Protein AF-A0A354Q6N2-F1 (afdb_monomer)

Solvent-accessible surface area (backbone atoms only — not comparable to full-atom values): 6460 Å² total; per-residue (Å²): 108,70,68,56,59,48,58,76,75,43,86,60,70,63,46,80,50,65,58,93,74,77,93,64,81,76,67,48,45,61,52,45,59,67,42,73,83,48,97,62,84,50,46,32,34,34,44,30,31,66,44,51,50,39,55,41,100,80,67,48,49,56,62,88,32,57,30,41,33,39,36,30,33,30,50,47,59,48,68,46,64,95,46,76,49,76,49,69,72,61,55,89,87,43,80,68,30,58,55,51,55,54,46,48,62,68,77,62,112

Secondary structure (DSSP, 8-state):
-HHHHHHHH---SEEEEE-SS-SS---HHHHHHHHTT-SS--EEEEE-TTTGGG-STTS--TTTTT-SEEEEETTSTT--SS-EEEEE---TTSTTHHHHHHHHHHH--

Foldseek 3Di:
DVVLVVVVVDPDQEDEADDPDDPADDQLLVVQVSCVPPPDDHQYEYECAQPVLQEDPRHHPNVVSPHFKYKYACCHNVNDDGDMDIDGDDDPPDPCVVVVVVCCVPVPD

Nearest PDB structures (foldseek):
  6cd0-assembly1_C  TM=8.353E-01  e=5.352E-06  Medicago truncatula
  5x3v-assembly1_B  TM=8.330E-01  e=5.001E-06  Homo sapiens
  3g8m-assembly1_A-2  TM=8.436E-01  e=2.550E-05  Escherichia coli K-12
  5gvk-assembly1_B  TM=8.236E-01  e=3.581E-05  Plasmodium vivax Sal-1
  4o6z-assembly1_B  TM=8.030E-01  e=4.389E-05  Plasmodium falciparum 3D7

Mean predicted aligned error: 3.34 Å

Radius of gyration: 14.58 Å; Cα contacts (8 Å, |Δi|>4): 153; chains: 1; bounding box: 36×32×40 Å

Structure (mmCIF, N/CA/C/O backbone):
data_AF-A0A354Q6N2-F1
#
_entry.id   AF-A0A354Q6N2-F1
#
loop_
_atom_site.group_PDB
_atom_site.id
_atom_site.type_symbol
_atom_site.label_atom_id
_atom_site.label_alt_id
_atom_site.label_comp_id
_atom_site.label_asym_id
_atom_site.label_entity_id
_atom_site.label_seq_id
_atom_site.pdbx_PDB_ins_code
_atom_site.Cartn_x
_atom_site.Cartn_y
_atom_site.Cartn_z
_atom_site.occupancy
_atom_site.B_iso_or_equiv
_atom_site.auth_se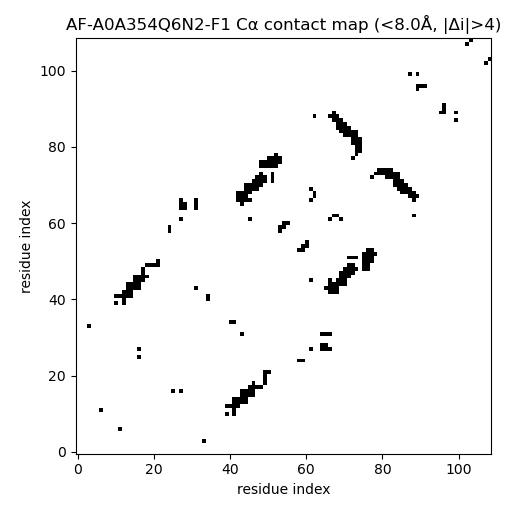q_id
_atom_site.auth_comp_id
_atom_site.auth_asym_id
_atom_site.auth_atom_id
_atom_site.pdbx_PDB_model_num
ATOM 1 N N . GLU A 1 1 ? 5.845 -9.383 17.164 1.00 82.31 1 GLU A N 1
ATOM 2 C CA . GLU A 1 1 ? 5.529 -9.077 18.575 1.00 82.31 1 GLU A CA 1
ATOM 3 C C . GLU A 1 1 ? 5.621 -7.581 18.842 1.00 82.31 1 GLU A C 1
ATOM 5 O O . GLU A 1 1 ? 4.590 -6.988 19.115 1.00 82.31 1 GLU A O 1
ATOM 10 N N . GLU A 1 2 ? 6.767 -6.934 18.606 1.00 94.00 2 GLU A N 1
ATOM 11 C CA . GLU A 1 2 ? 6.908 -5.472 18.785 1.00 94.00 2 GLU A CA 1
ATOM 12 C C . GLU A 1 2 ? 5.862 -4.621 18.044 1.00 94.00 2 GLU A C 1
ATOM 14 O O . GLU A 1 2 ? 5.313 -3.679 18.610 1.00 94.00 2 GLU A O 1
ATOM 19 N N . THR A 1 3 ? 5.513 -4.972 16.802 1.00 93.81 3 THR A N 1
ATOM 20 C CA . THR A 1 3 ? 4.449 -4.275 16.057 1.00 93.81 3 THR A CA 1
ATOM 21 C C . THR A 1 3 ? 3.095 -4.350 16.767 1.00 93.81 3 THR A C 1
ATOM 23 O O . THR A 1 3 ? 2.387 -3.352 16.811 1.00 93.81 3 THR A O 1
ATOM 26 N N . ALA A 1 4 ? 2.747 -5.496 17.360 1.00 92.00 4 ALA A N 1
ATOM 27 C CA . ALA A 1 4 ? 1.496 -5.6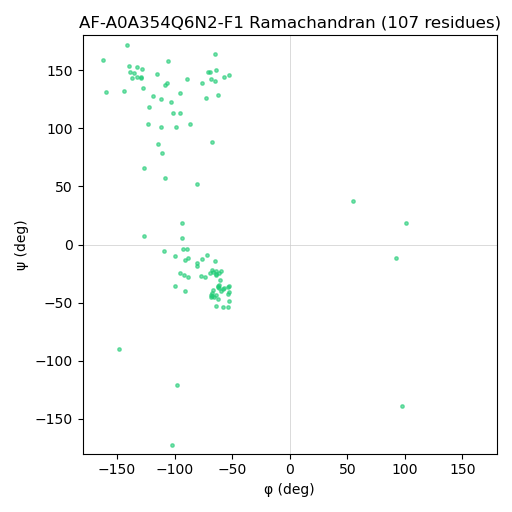43 18.102 1.00 92.00 4 ALA A CA 1
ATOM 28 C C . ALA A 1 4 ? 1.514 -4.779 19.373 1.00 92.00 4 ALA A C 1
ATOM 30 O O . ALA A 1 4 ? 0.580 -4.018 19.603 1.00 92.00 4 ALA A O 1
ATOM 31 N N . ASN A 1 5 ? 2.631 -4.786 20.111 1.00 94.19 5 ASN A N 1
ATOM 32 C CA . ASN A 1 5 ? 2.822 -3.924 21.282 1.00 94.19 5 ASN A CA 1
ATOM 33 C C . ASN A 1 5 ? 2.662 -2.432 20.938 1.00 94.19 5 ASN A C 1
ATOM 35 O O . ASN A 1 5 ? 2.122 -1.661 21.731 1.00 94.19 5 ASN A O 1
ATOM 39 N N . LEU A 1 6 ? 3.130 -2.002 19.760 1.00 94.31 6 LEU A N 1
ATOM 40 C CA . LEU A 1 6 ? 2.934 -0.630 19.286 1.00 94.31 6 LEU A CA 1
ATOM 41 C C . LEU A 1 6 ? 1.466 -0.340 18.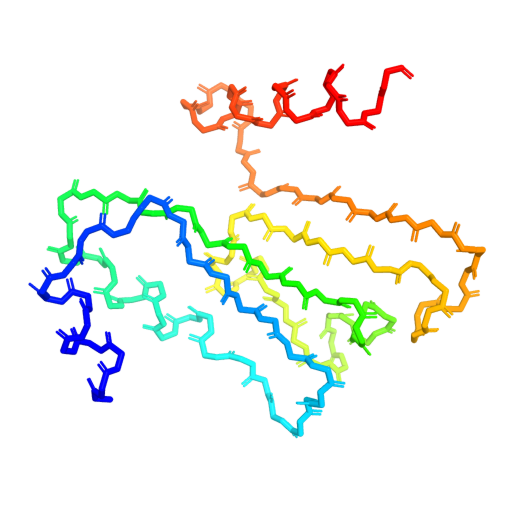968 1.00 94.31 6 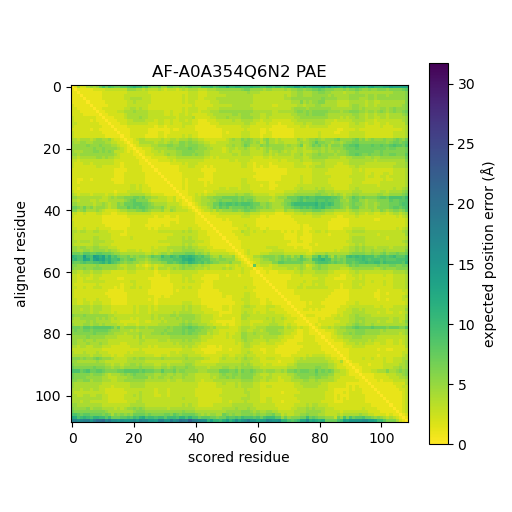LEU A C 1
ATOM 43 O O . LEU A 1 6 ? 0.961 0.694 19.394 1.00 94.31 6 LEU A O 1
ATOM 47 N N . LEU A 1 7 ? 0.778 -1.247 18.273 1.00 93.38 7 LEU A N 1
ATOM 48 C CA . LEU A 1 7 ? -0.641 -1.093 17.940 1.00 93.38 7 LEU A CA 1
ATOM 49 C C . LEU A 1 7 ? -1.550 -1.130 19.179 1.00 93.38 7 LEU A C 1
ATOM 51 O O . LEU A 1 7 ? -2.655 -0.599 19.145 1.00 93.38 7 LEU A O 1
ATOM 55 N N . ASP A 1 8 ? -1.124 -1.740 20.284 1.00 92.06 8 ASP A N 1
ATOM 56 C CA . ASP A 1 8 ? -1.851 -1.701 21.563 1.00 92.06 8 ASP A CA 1
ATOM 57 C C . ASP A 1 8 ? -1.691 -0.379 22.307 1.00 92.06 8 ASP A C 1
ATOM 59 O O . ASP A 1 8 ? -2.579 0.031 23.052 1.00 92.06 8 ASP A O 1
ATOM 63 N N . ARG A 1 9 ? -0.574 0.312 22.085 1.00 94.00 9 ARG A N 1
ATOM 64 C CA . ARG A 1 9 ? -0.272 1.595 22.728 1.00 94.00 9 ARG A CA 1
ATOM 65 C C . ARG A 1 9 ? -0.733 2.792 21.911 1.00 94.00 9 ARG A C 1
ATOM 67 O O . ARG A 1 9 ? -0.945 3.862 22.478 1.00 94.00 9 ARG A O 1
ATOM 74 N N . PHE A 1 10 ? -0.831 2.628 20.599 1.00 93.25 10 PHE A N 1
ATOM 75 C CA . PHE A 1 10 ? -1.118 3.699 19.662 1.00 93.25 10 PHE A CA 1
ATOM 76 C C . PHE A 1 10 ? -2.203 3.283 18.686 1.00 93.25 10 PHE A C 1
ATOM 78 O O . PHE A 1 10 ? -2.236 2.147 18.222 1.00 9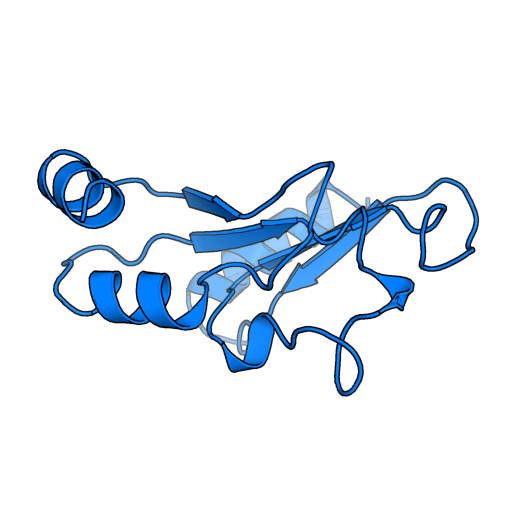3.25 10 PHE A O 1
ATOM 85 N N . ASP A 1 11 ? -3.032 4.254 18.327 1.00 92.19 11 ASP A N 1
ATOM 86 C CA . ASP A 1 11 ? -4.082 4.105 17.334 1.00 92.19 11 ASP A CA 1
ATOM 87 C C . ASP A 1 11 ? -3.726 4.924 16.080 1.00 92.19 11 ASP A C 1
ATOM 89 O O . ASP A 1 11 ? -4.133 6.084 15.948 1.00 92.19 11 ASP A O 1
ATOM 93 N N . PRO A 1 12 ? -2.833 4.412 15.210 1.00 94.81 12 PRO A N 1
ATOM 94 C CA . PRO A 1 12 ? -2.417 5.150 14.029 1.00 94.81 12 PRO A CA 1
ATOM 95 C C . PRO A 1 12 ? -3.582 5.270 13.043 1.00 94.81 12 PRO A C 1
ATOM 97 O O . PRO A 1 12 ? -4.309 4.315 12.823 1.00 94.81 12 PRO A O 1
ATOM 100 N N . GLY A 1 13 ? -3.714 6.411 12.364 1.00 94.75 13 GLY A N 1
ATOM 101 C CA . GLY A 1 13 ? -4.615 6.526 11.205 1.00 94.75 13 GLY A CA 1
ATOM 102 C C . GLY A 1 13 ? -4.017 5.964 9.906 1.00 94.75 13 GLY A C 1
ATOM 103 O O . GLY A 1 13 ? -4.743 5.686 8.955 1.00 94.75 13 GLY A O 1
ATOM 104 N N . LEU A 1 14 ? -2.690 5.801 9.861 1.00 95.75 14 LEU A N 1
ATOM 105 C CA . LEU A 1 14 ? -1.924 5.374 8.691 1.00 95.75 14 LEU A CA 1
ATOM 106 C C . LEU A 1 14 ? -0.756 4.485 9.123 1.00 95.75 14 LEU A C 1
ATOM 108 O O . LEU A 1 14 ? 0.020 4.852 10.005 1.00 95.75 14 LEU A O 1
ATOM 112 N N . ILE A 1 15 ? -0.600 3.349 8.452 1.00 97.44 15 ILE A N 1
ATOM 113 C CA . ILE A 1 15 ? 0.535 2.437 8.591 1.00 97.44 15 ILE A CA 1
ATOM 114 C C . ILE A 1 15 ? 1.224 2.344 7.235 1.00 97.44 15 ILE A C 1
ATOM 116 O O . ILE A 1 15 ? 0.575 2.065 6.230 1.00 97.44 15 ILE A O 1
ATOM 120 N N . ILE A 1 16 ? 2.537 2.571 7.207 1.00 97.44 16 ILE A N 1
ATOM 121 C CA . ILE A 1 16 ? 3.332 2.556 5.976 1.00 97.44 16 ILE A CA 1
ATOM 122 C C . ILE A 1 16 ? 4.276 1.359 5.995 1.00 97.44 16 ILE A C 1
ATOM 124 O O . ILE A 1 16 ? 5.081 1.209 6.913 1.00 97.44 16 ILE A O 1
ATOM 128 N N . LEU A 1 17 ? 4.194 0.534 4.955 1.00 96.88 17 LEU A N 1
ATOM 129 C CA . LEU A 1 17 ? 5.099 -0.580 4.698 1.00 96.88 17 LEU A CA 1
ATOM 130 C C . LEU A 1 17 ? 5.916 -0.256 3.456 1.00 96.88 17 LEU A C 1
ATOM 132 O O . LEU A 1 17 ? 5.428 -0.354 2.336 1.00 96.88 17 LEU A O 1
ATOM 136 N N . GLY A 1 18 ? 7.152 0.181 3.670 1.00 91.12 18 GLY A N 1
ATOM 137 C CA . GLY A 1 18 ? 8.051 0.603 2.607 1.00 91.12 18 GLY A CA 1
ATOM 138 C C . GLY A 1 18 ? 9.495 0.558 3.072 1.00 91.12 18 GLY A C 1
ATOM 139 O O . GLY A 1 18 ? 9.821 1.061 4.148 1.00 91.12 18 GLY A O 1
ATOM 140 N N . LYS A 1 19 ? 10.367 -0.052 2.268 1.00 90.25 19 LYS A N 1
ATOM 141 C CA . LYS A 1 19 ? 11.806 -0.145 2.541 1.00 90.25 19 LYS A CA 1
ATOM 142 C C . LYS A 1 19 ? 12.602 0.083 1.262 1.00 90.25 19 LYS A C 1
ATOM 144 O O . LYS A 1 19 ? 12.189 -0.315 0.176 1.00 90.25 19 LYS A O 1
ATOM 149 N N . SER A 1 20 ? 13.791 0.666 1.402 1.00 86.62 20 SER A N 1
ATOM 150 C CA . SER A 1 20 ? 14.740 0.810 0.286 1.00 86.62 20 SER A CA 1
ATOM 151 C C . SER A 1 20 ? 15.412 -0.516 -0.086 1.00 86.62 20 SER A C 1
ATOM 153 O O . SER A 1 20 ? 15.813 -0.710 -1.230 1.00 86.62 20 SER A O 1
ATOM 155 N N . MET A 1 21 ? 15.542 -1.431 0.880 1.00 90.06 21 MET A N 1
ATOM 156 C CA . MET A 1 21 ? 16.088 -2.774 0.693 1.00 90.06 21 MET A CA 1
ATOM 157 C C . MET A 1 21 ? 15.048 -3.799 1.140 1.00 90.06 21 MET A C 1
ATOM 159 O O . MET A 1 21 ? 14.657 -3.823 2.306 1.00 90.06 21 MET A O 1
ATOM 163 N N . ILE A 1 22 ? 14.611 -4.636 0.201 1.00 89.50 22 ILE A N 1
ATOM 164 C CA . ILE A 1 22 ? 13.560 -5.632 0.404 1.00 89.50 22 ILE A CA 1
ATOM 165 C C . ILE A 1 22 ? 14.149 -6.996 0.042 1.00 89.50 22 ILE A C 1
ATOM 167 O O . ILE A 1 22 ? 14.356 -7.298 -1.129 1.00 89.50 22 ILE A O 1
ATOM 171 N N . LEU A 1 23 ? 14.471 -7.792 1.064 1.00 89.44 23 LEU A N 1
ATOM 172 C CA . LEU A 1 23 ? 14.953 -9.174 0.907 1.00 89.44 23 LEU A CA 1
ATOM 173 C C . LEU A 1 23 ? 13.816 -10.197 1.036 1.00 89.44 23 LEU A C 1
ATOM 175 O O . LEU A 1 23 ? 13.908 -11.303 0.511 1.00 89.44 23 LEU A O 1
ATOM 179 N N . HIS A 1 24 ? 12.744 -9.814 1.731 1.00 90.94 24 HIS A N 1
ATOM 180 C CA . HIS A 1 24 ? 11.569 -10.634 2.003 1.00 90.94 24 HIS A CA 1
ATOM 181 C C . HIS A 1 24 ? 10.301 -9.778 1.866 1.00 90.94 24 HIS A C 1
ATOM 183 O O . HIS A 1 24 ? 10.388 -8.565 2.082 1.00 90.94 24 HIS A O 1
ATOM 189 N N . PRO A 1 25 ? 9.144 -10.381 1.536 1.00 92.56 25 PRO A N 1
ATOM 190 C CA . PRO A 1 25 ? 7.858 -9.686 1.513 1.00 92.56 25 PRO A CA 1
ATOM 191 C C . PRO A 1 25 ? 7.556 -8.962 2.830 1.00 92.56 25 PRO A C 1
ATOM 193 O O . PRO A 1 25 ? 7.902 -9.443 3.913 1.00 92.56 25 PRO A O 1
ATOM 196 N N . GLU A 1 26 ? 6.882 -7.815 2.748 1.00 95.06 26 GLU A N 1
ATOM 197 C CA . GLU A 1 26 ? 6.383 -7.132 3.944 1.00 95.06 26 GLU A CA 1
ATOM 198 C C . GLU A 1 26 ? 5.218 -7.920 4.561 1.00 95.06 26 GLU A C 1
ATOM 200 O O . GLU A 1 26 ? 4.438 -8.533 3.836 1.00 95.06 26 GLU A O 1
ATOM 205 N N . PRO A 1 27 ? 5.025 -7.893 5.887 1.00 95.56 27 PRO A N 1
ATOM 206 C CA . PRO A 1 27 ? 3.999 -8.688 6.557 1.00 95.56 27 PRO A CA 1
ATOM 207 C C . PRO A 1 27 ? 2.598 -8.045 6.470 1.00 95.56 27 PRO A C 1
ATOM 209 O O . PRO A 1 27 ? 1.934 -7.871 7.490 1.00 95.56 27 PRO A O 1
ATOM 212 N N . VAL A 1 28 ? 2.131 -7.687 5.266 1.00 96.75 28 VAL A N 1
ATOM 213 C CA . VAL A 1 28 ? 0.871 -6.945 5.036 1.00 96.75 28 VAL A CA 1
ATOM 214 C C . VAL A 1 28 ? -0.328 -7.693 5.617 1.00 96.75 28 VAL A C 1
ATOM 216 O O . VAL A 1 28 ? -1.033 -7.149 6.464 1.00 96.75 28 VAL A O 1
ATOM 219 N N . ALA A 1 29 ? -0.507 -8.965 5.247 1.00 96.75 29 ALA A N 1
ATOM 220 C CA . ALA A 1 29 ? -1.619 -9.785 5.733 1.00 96.75 29 ALA A CA 1
ATOM 221 C C . ALA A 1 29 ? -1.580 -9.999 7.253 1.00 96.75 29 ALA A C 1
ATOM 223 O O . ALA A 1 29 ? -2.617 -10.000 7.918 1.00 96.75 29 ALA A O 1
ATOM 224 N N . ALA A 1 30 ? -0.381 -10.146 7.825 1.00 96.44 30 ALA A N 1
ATOM 225 C CA . ALA A 1 30 ? -0.226 -10.290 9.268 1.00 96.44 30 ALA A CA 1
ATOM 226 C C . ALA A 1 30 ? -0.612 -8.996 9.999 1.00 96.44 30 ALA A C 1
ATOM 228 O O . ALA A 1 30 ? -1.309 -9.060 11.007 1.00 96.44 30 ALA A O 1
ATOM 229 N N . ILE A 1 31 ? -0.215 -7.834 9.471 1.00 96.31 31 ILE A N 1
ATOM 230 C CA . ILE A 1 31 ? -0.604 -6.531 10.019 1.00 96.31 31 ILE A CA 1
ATOM 231 C C . ILE A 1 31 ? -2.107 -6.313 9.868 1.00 96.31 31 ILE A C 1
ATOM 233 O O . ILE A 1 31 ? -2.747 -5.948 10.847 1.00 96.31 31 ILE A O 1
ATOM 237 N N . ARG A 1 32 ? -2.695 -6.601 8.700 1.00 96.00 32 ARG A N 1
ATOM 238 C CA . ARG A 1 32 ? -4.150 -6.526 8.504 1.00 96.00 32 ARG A CA 1
ATOM 239 C C . ARG A 1 32 ? -4.889 -7.340 9.564 1.00 96.00 32 ARG A C 1
ATOM 241 O O . ARG A 1 32 ? -5.761 -6.797 10.228 1.00 96.00 32 ARG A O 1
ATOM 248 N N . LYS A 1 33 ? -4.469 -8.585 9.796 1.00 95.62 33 LYS A N 1
ATOM 249 C CA . LYS A 1 33 ? -5.055 -9.453 10.825 1.00 95.62 33 LYS A CA 1
ATOM 250 C C . LYS A 1 33 ? -4.906 -8.901 12.247 1.00 95.62 33 LYS A C 1
ATOM 252 O O . LYS A 1 33 ? -5.808 -9.052 13.063 1.00 95.62 33 LYS A O 1
ATOM 257 N N . MET A 1 34 ? -3.781 -8.259 12.573 1.00 94.75 34 MET A N 1
ATOM 258 C CA . MET A 1 34 ? -3.592 -7.617 13.887 1.00 94.75 34 MET A CA 1
ATOM 259 C C . MET A 1 34 ? -4.573 -6.461 14.126 1.00 94.75 34 MET A C 1
ATOM 261 O O . MET A 1 34 ? -4.822 -6.105 15.275 1.00 94.75 34 MET A O 1
ATOM 265 N N . LEU A 1 35 ? -5.118 -5.875 13.060 1.00 94.25 35 LEU A N 1
ATOM 266 C CA . LEU A 1 35 ? -6.044 -4.750 13.130 1.00 94.25 35 LEU A CA 1
ATOM 267 C C . LEU A 1 35 ? -7.509 -5.178 13.250 1.00 94.25 35 LEU A C 1
ATOM 269 O O . LEU A 1 35 ? -8.336 -4.339 13.585 1.00 94.25 35 LEU A O 1
ATOM 273 N N . ASP A 1 36 ? -7.835 -6.459 13.050 1.00 91.44 36 ASP A N 1
ATOM 274 C CA . ASP A 1 36 ? -9.211 -6.973 13.161 1.00 91.44 36 ASP A CA 1
ATOM 275 C C . ASP A 1 36 ? -9.815 -6.760 14.563 1.00 91.44 36 ASP A C 1
ATOM 277 O O . ASP A 1 36 ? -11.033 -6.733 14.725 1.00 91.44 36 ASP A O 1
ATOM 281 N N . THR A 1 37 ? -8.974 -6.606 15.593 1.00 87.75 37 THR A N 1
ATOM 282 C CA . THR A 1 37 ? -9.402 -6.366 16.981 1.00 87.75 37 THR A CA 1
ATOM 283 C C . THR A 1 37 ? -9.497 -4.883 17.344 1.00 87.75 37 THR A C 1
ATOM 285 O O . THR A 1 37 ? -9.893 -4.555 18.465 1.00 87.75 37 THR A O 1
ATOM 288 N N . LYS A 1 38 ? -9.121 -3.977 16.435 1.00 87.94 38 LYS A N 1
ATOM 289 C CA . LYS A 1 38 ? -9.118 -2.531 16.676 1.00 87.94 38 LYS A CA 1
ATOM 290 C C . LYS A 1 38 ? -10.468 -1.927 16.296 1.00 87.94 38 LYS A C 1
ATOM 292 O O . LYS A 1 38 ? -11.094 -2.312 15.316 1.00 87.94 38 LYS A O 1
ATOM 297 N N . SER A 1 39 ? -10.917 -0.953 17.086 1.00 85.44 39 SER A N 1
ATOM 298 C CA . SER A 1 39 ? -12.147 -0.189 16.821 1.00 85.44 39 SER A CA 1
ATOM 299 C C . SER A 1 39 ? -12.026 0.731 15.606 1.00 85.44 39 SER A C 1
ATOM 301 O O . SER A 1 39 ? -13.020 1.115 14.997 1.00 85.44 39 SER A O 1
ATOM 303 N N . THR A 1 40 ? -10.800 1.113 15.288 1.00 87.25 40 THR A N 1
ATOM 304 C CA . THR A 1 40 ? -10.406 2.004 14.205 1.00 87.25 40 THR A CA 1
ATOM 305 C C . THR A 1 40 ? -9.719 1.186 13.125 1.00 87.25 40 THR A C 1
ATOM 307 O O . THR A 1 40 ? -8.895 0.310 13.395 1.00 87.25 40 THR A O 1
ATOM 310 N N . ARG A 1 41 ? -10.055 1.483 11.871 1.00 87.81 41 ARG A N 1
ATOM 311 C CA . ARG A 1 41 ? -9.404 0.879 10.712 1.00 87.81 41 ARG A CA 1
ATOM 312 C C . ARG A 1 41 ? -8.342 1.851 10.185 1.00 87.81 41 ARG A C 1
ATOM 314 O O . ARG A 1 41 ? -8.711 2.796 9.489 1.00 87.81 41 ARG A O 1
ATOM 321 N N . PRO A 1 42 ? -7.044 1.658 10.482 1.00 94.75 42 PRO A N 1
ATOM 322 C CA . PRO A 1 42 ? -6.000 2.430 9.821 1.00 94.75 42 PRO A CA 1
ATOM 323 C C . PRO A 1 42 ? -5.961 2.129 8.329 1.00 94.75 42 PRO A C 1
ATOM 325 O O . PRO A 1 42 ? -6.205 0.995 7.901 1.00 94.75 42 PRO A O 1
ATOM 328 N N . VAL A 1 43 ? -5.540 3.132 7.564 1.00 96.25 43 VAL A N 1
ATOM 329 C CA . VAL A 1 43 ? -5.126 2.949 6.175 1.00 96.25 43 VAL A CA 1
ATOM 330 C C . VAL A 1 43 ? -3.775 2.238 6.163 1.00 96.25 43 VAL A C 1
ATOM 332 O O . VAL A 1 43 ? -2.816 2.706 6.778 1.00 96.25 43 VAL A O 1
ATOM 335 N N . ILE A 1 44 ? -3.674 1.123 5.446 1.00 97.88 44 ILE A N 1
ATOM 336 C CA . ILE A 1 44 ? -2.405 0.453 5.158 1.00 97.88 44 ILE A CA 1
ATOM 337 C C . ILE A 1 44 ? -1.908 0.931 3.795 1.00 97.88 44 ILE A C 1
ATOM 339 O O . ILE A 1 44 ? -2.505 0.624 2.762 1.00 97.88 44 ILE A O 1
ATOM 343 N N . MET A 1 45 ? -0.790 1.656 3.794 1.00 98.19 45 MET A N 1
ATOM 344 C CA . MET A 1 45 ? -0.092 2.083 2.588 1.00 98.19 45 MET A CA 1
ATOM 345 C C . MET A 1 45 ? 1.145 1.216 2.350 1.00 98.19 45 MET A C 1
ATOM 347 O O . MET A 1 45 ? 2.041 1.159 3.192 1.00 98.19 45 MET A O 1
ATOM 351 N N . TYR A 1 46 ? 1.221 0.581 1.186 1.00 97.75 46 TYR A N 1
ATOM 352 C CA . TYR A 1 46 ? 2.395 -0.167 0.746 1.00 97.75 46 TYR A CA 1
ATOM 353 C C . TYR A 1 46 ? 3.205 0.667 -0.254 1.00 97.75 46 TYR A C 1
ATOM 355 O O . TYR A 1 46 ? 2.752 0.922 -1.371 1.00 97.75 46 TYR A O 1
ATOM 363 N N . ASP A 1 47 ? 4.416 1.076 0.121 1.00 97.19 47 ASP A N 1
ATOM 364 C CA . ASP A 1 47 ? 5.343 1.738 -0.798 1.00 97.19 47 ASP A CA 1
ATOM 365 C C . ASP A 1 47 ? 6.167 0.688 -1.551 1.00 97.19 47 ASP A C 1
ATOM 367 O O . ASP A 1 47 ? 7.119 0.090 -1.044 1.00 97.19 47 ASP A O 1
ATOM 371 N N . MET A 1 48 ? 5.790 0.485 -2.807 1.00 95.69 48 MET A N 1
ATOM 372 C CA . MET A 1 48 ? 6.407 -0.450 -3.738 1.00 95.69 48 MET A CA 1
ATOM 373 C C . MET A 1 48 ? 7.485 0.212 -4.603 1.00 95.69 48 MET A C 1
ATOM 375 O O . MET A 1 48 ? 7.856 -0.346 -5.629 1.00 95.69 48 MET A O 1
ATOM 379 N N . ALA A 1 49 ? 8.040 1.377 -4.253 1.00 95.69 49 ALA A N 1
ATOM 380 C CA . ALA A 1 49 ? 8.978 2.078 -5.131 1.00 95.69 49 ALA A CA 1
ATOM 381 C C . ALA A 1 49 ? 10.164 1.227 -5.618 1.00 95.69 49 ALA A C 1
ATOM 383 O O . ALA A 1 49 ? 10.591 1.398 -6.758 1.00 95.69 49 ALA A O 1
ATOM 384 N N . HIS A 1 50 ? 10.685 0.317 -4.790 1.00 94.50 50 HIS A N 1
ATOM 385 C CA . HIS A 1 50 ? 11.791 -0.580 -5.148 1.00 94.50 50 HIS A CA 1
ATOM 386 C C . HIS A 1 50 ? 11.345 -1.923 -5.746 1.00 94.50 50 HIS A C 1
ATOM 388 O O . HIS A 1 50 ? 12.162 -2.611 -6.346 1.00 94.50 50 HIS A O 1
ATOM 394 N N . VAL A 1 51 ? 10.065 -2.284 -5.650 1.00 94.50 51 VAL A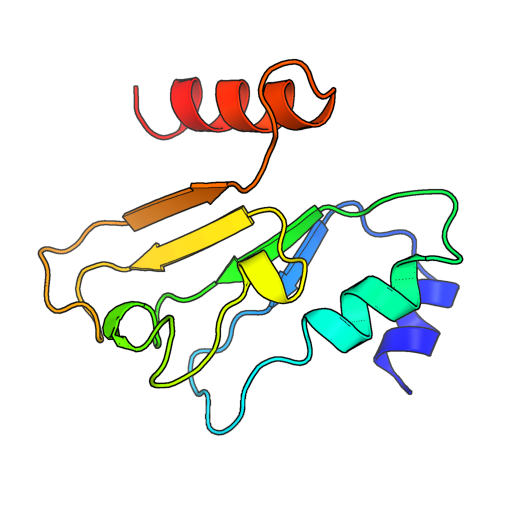 N 1
ATOM 395 C CA . VAL A 1 51 ? 9.534 -3.596 -6.076 1.00 94.50 51 VAL A CA 1
ATOM 396 C C . VAL A 1 51 ? 8.359 -3.492 -7.053 1.00 94.50 51 VAL A C 1
ATOM 398 O O . VAL A 1 51 ? 7.788 -4.511 -7.420 1.00 94.50 51 VAL A O 1
ATOM 401 N N . LEU A 1 52 ? 8.026 -2.289 -7.532 1.00 94.56 52 LEU A N 1
ATOM 402 C CA . LEU A 1 52 ? 6.895 -2.035 -8.430 1.00 94.56 52 LEU A CA 1
ATOM 403 C C . LEU A 1 52 ? 6.938 -2.916 -9.681 1.00 94.56 52 LEU A C 1
ATOM 405 O O . LEU A 1 52 ? 5.918 -3.459 -10.076 1.00 94.56 52 LEU A O 1
ATOM 409 N N . GLY A 1 53 ? 8.112 -3.094 -10.292 1.00 93.31 53 GLY A N 1
ATOM 410 C CA . GLY A 1 53 ? 8.252 -3.957 -11.472 1.00 93.31 53 GLY A CA 1
ATOM 411 C C . GLY A 1 53 ? 8.138 -5.458 -11.192 1.00 93.31 53 GLY A C 1
ATOM 412 O O . GLY A 1 53 ? 8.109 -6.242 -12.132 1.00 93.31 53 GLY A O 1
ATOM 413 N N . LEU A 1 54 ? 8.102 -5.864 -9.921 1.00 92.56 54 LEU A N 1
ATOM 414 C CA . LEU A 1 54 ? 8.065 -7.262 -9.481 1.00 92.56 54 LEU A CA 1
ATOM 415 C C . LEU A 1 54 ? 6.701 -7.662 -8.895 1.00 92.56 54 LEU A C 1
ATOM 417 O O . LEU A 1 54 ? 6.505 -8.829 -8.558 1.00 92.56 54 LEU A O 1
ATOM 421 N N . ILE A 1 55 ? 5.772 -6.709 -8.747 1.00 89.62 55 ILE A N 1
ATOM 422 C CA . ILE A 1 55 ? 4.457 -6.923 -8.132 1.00 89.62 55 ILE A CA 1
ATOM 423 C C . ILE A 1 55 ? 3.663 -8.032 -8.844 1.00 89.62 55 ILE A C 1
ATOM 425 O O . ILE A 1 55 ? 3.718 -8.182 -10.065 1.00 89.62 55 ILE A O 1
ATOM 429 N N . GLY A 1 56 ? 2.896 -8.805 -8.073 1.00 79.88 56 GLY A N 1
ATOM 430 C CA . GLY A 1 56 ? 2.069 -9.897 -8.587 1.00 79.88 56 GLY A CA 1
ATOM 431 C C . GLY A 1 56 ? 2.747 -11.266 -8.444 1.00 79.88 56 GLY A C 1
ATOM 432 O O . GLY A 1 56 ? 3.333 -11.533 -7.394 1.00 79.88 56 GLY A O 1
ATOM 433 N N . PRO A 1 57 ? 2.663 -12.164 -9.448 1.00 80.19 57 PRO A N 1
ATOM 434 C CA . PRO A 1 57 ? 3.021 -13.580 -9.290 1.00 80.19 57 PRO A CA 1
ATOM 435 C C . PRO A 1 57 ? 4.507 -13.831 -8.993 1.00 80.19 57 PRO A C 1
ATOM 437 O O . PRO A 1 57 ? 4.870 -14.936 -8.598 1.00 80.19 57 PRO A O 1
ATOM 440 N N . HIS A 1 58 ? 5.366 -12.830 -9.191 1.00 82.56 58 HIS A N 1
ATOM 441 C CA . HIS A 1 58 ? 6.813 -12.952 -9.026 1.00 82.56 58 HIS A CA 1
ATOM 442 C C . HIS A 1 58 ? 7.344 -12.405 -7.693 1.00 82.56 58 HIS A C 1
ATOM 444 O O . HIS A 1 58 ? 8.513 -12.638 -7.387 1.00 82.56 58 HIS A O 1
ATOM 450 N N . PHE A 1 59 ? 6.528 -11.706 -6.895 1.00 90.62 59 PHE A N 1
ATOM 451 C CA . PHE A 1 59 ? 6.953 -11.206 -5.586 1.00 90.62 59 PHE A CA 1
ATOM 452 C C . PHE A 1 59 ? 5.812 -11.156 -4.564 1.00 90.62 59 PHE A C 1
ATOM 454 O O . PHE A 1 59 ? 5.606 -12.116 -3.827 1.00 90.62 59 PHE A O 1
ATOM 461 N N . GLN A 1 60 ? 5.095 -10.036 -4.490 1.00 91.75 60 GLN A N 1
ATOM 462 C CA . GLN A 1 60 ? 4.086 -9.774 -3.470 1.00 91.75 60 GLN A CA 1
ATOM 463 C C . GLN A 1 60 ? 2.857 -9.146 -4.124 1.00 91.75 60 GLN A C 1
ATOM 465 O O . GLN A 1 60 ? 2.991 -8.354 -5.062 1.00 91.75 60 GLN A O 1
ATOM 470 N N . ASN A 1 61 ? 1.665 -9.498 -3.639 1.00 94.56 61 ASN A N 1
ATOM 471 C CA . ASN A 1 61 ? 0.411 -8.900 -4.086 1.00 94.56 61 ASN A CA 1
ATOM 472 C C . ASN A 1 61 ? -0.215 -8.113 -2.921 1.00 94.56 61 ASN A C 1
ATOM 474 O O . ASN A 1 61 ? -1.043 -8.652 -2.186 1.00 94.56 61 ASN A O 1
AT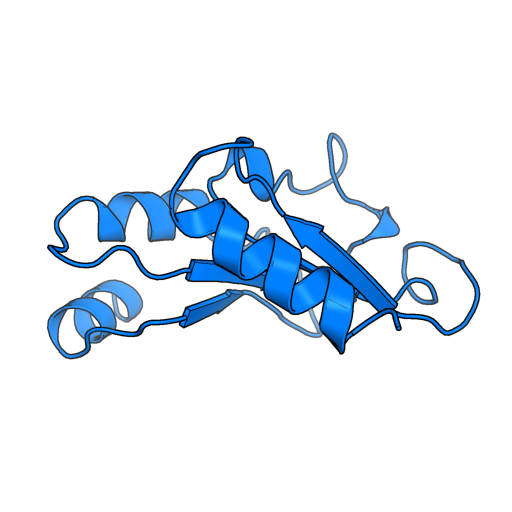OM 478 N N . PRO A 1 62 ? 0.168 -6.836 -2.735 1.00 95.62 62 PRO A N 1
ATOM 479 C CA . PRO A 1 62 ? -0.187 -6.075 -1.541 1.00 95.62 62 PRO A CA 1
ATOM 480 C C . PRO A 1 62 ? -1.699 -5.893 -1.375 1.00 95.62 62 PRO A C 1
ATOM 482 O O . PRO A 1 62 ? -2.190 -5.951 -0.251 1.00 95.62 62 PRO A O 1
ATOM 485 N N . PHE A 1 63 ? -2.455 -5.728 -2.465 1.00 95.88 63 PHE A N 1
ATOM 486 C CA . PHE A 1 63 ? -3.912 -5.591 -2.384 1.00 95.88 63 PHE A CA 1
ATOM 487 C C . PHE A 1 63 ? -4.592 -6.884 -1.934 1.00 95.88 63 PHE A C 1
ATOM 489 O O . PHE A 1 63 ? -5.443 -6.844 -1.051 1.00 95.88 63 PHE A O 1
ATOM 496 N N . ALA A 1 64 ? -4.179 -8.038 -2.471 1.00 94.88 64 ALA A N 1
ATOM 497 C CA . ALA A 1 64 ? -4.710 -9.331 -2.028 1.00 94.88 64 ALA A CA 1
ATOM 498 C C . ALA A 1 64 ? -4.372 -9.635 -0.557 1.00 94.88 64 ALA A C 1
ATOM 500 O O . ALA A 1 64 ? -5.089 -10.375 0.110 1.00 94.88 64 ALA A O 1
ATOM 501 N N . GLU A 1 65 ? -3.292 -9.048 -0.046 1.00 95.88 65 GLU A N 1
ATOM 502 C CA . GLU A 1 65 ? -2.858 -9.183 1.343 1.00 95.88 65 GLU A CA 1
ATOM 503 C C . GLU A 1 65 ? -3.475 -8.129 2.279 1.00 95.88 65 GLU A C 1
ATOM 505 O O . GLU A 1 65 ? -3.282 -8.197 3.492 1.00 95.88 65 GLU A O 1
ATOM 510 N N . GLY A 1 66 ? -4.248 -7.179 1.743 1.00 96.12 66 GLY A N 1
ATOM 511 C CA . GLY A 1 66 ? -5.038 -6.230 2.525 1.00 96.12 66 GLY A CA 1
ATOM 512 C C . GLY A 1 66 ? -4.447 -4.828 2.668 1.00 96.12 66 GLY A C 1
ATOM 513 O O . GLY A 1 66 ? -4.871 -4.107 3.575 1.00 96.12 66 GLY A O 1
ATOM 514 N N . ALA A 1 67 ? -3.498 -4.428 1.816 1.00 97.56 67 ALA A N 1
ATOM 515 C CA . ALA A 1 67 ? -3.139 -3.019 1.659 1.00 97.56 67 ALA A CA 1
ATOM 516 C C . ALA A 1 67 ? -4.321 -2.234 1.071 1.00 97.56 67 ALA A C 1
ATOM 518 O O . ALA A 1 67 ? -5.011 -2.720 0.179 1.00 97.56 67 ALA A O 1
ATOM 519 N N . ASP A 1 68 ? -4.534 -1.014 1.555 1.00 97.44 68 ASP A N 1
ATOM 520 C CA . ASP A 1 68 ? -5.605 -0.139 1.076 1.00 97.44 68 ASP A CA 1
ATOM 521 C C . ASP A 1 68 ? -5.109 0.760 -0.069 1.00 97.44 68 ASP A C 1
ATOM 523 O O . ASP A 1 68 ? -5.800 0.973 -1.066 1.00 97.44 68 ASP A O 1
ATOM 527 N N . ILE A 1 69 ? -3.876 1.264 0.062 1.00 97.75 69 ILE A N 1
ATOM 528 C CA . ILE A 1 69 ? -3.222 2.156 -0.900 1.00 97.75 69 ILE A CA 1
ATOM 529 C C . ILE A 1 69 ? -1.833 1.612 -1.230 1.00 97.75 69 ILE A C 1
ATOM 531 O O . ILE A 1 69 ? -1.117 1.114 -0.363 1.00 97.75 69 ILE A O 1
ATOM 535 N N . ILE A 1 70 ? -1.420 1.760 -2.483 1.00 97.44 70 ILE A N 1
ATOM 536 C CA . ILE A 1 70 ? -0.040 1.566 -2.922 1.00 97.44 70 ILE A CA 1
ATOM 537 C C . ILE A 1 70 ? 0.540 2.890 -3.414 1.00 97.44 70 ILE A C 1
ATOM 539 O O . ILE A 1 70 ? -0.156 3.696 -4.036 1.00 97.44 70 ILE A O 1
ATOM 543 N N . THR A 1 71 ? 1.834 3.089 -3.207 1.00 97.44 71 THR A N 1
ATOM 544 C CA . THR A 1 71 ? 2.610 4.161 -3.844 1.00 97.44 71 THR A CA 1
ATOM 545 C C . THR A 1 71 ? 3.849 3.575 -4.501 1.00 97.44 71 THR A C 1
ATOM 547 O O . THR A 1 71 ? 4.353 2.541 -4.077 1.00 97.44 71 THR A O 1
ATOM 550 N N . GLY A 1 72 ? 4.360 4.189 -5.566 1.00 96.00 72 GLY A N 1
ATOM 551 C CA . GLY A 1 72 ? 5.565 3.676 -6.211 1.00 96.00 72 GLY A CA 1
ATOM 552 C C . GLY A 1 72 ? 6.266 4.672 -7.117 1.00 96.00 72 GLY A C 1
ATOM 553 O O . GLY A 1 72 ? 5.681 5.633 -7.606 1.00 96.00 72 GLY A O 1
ATOM 554 N N . SER A 1 73 ? 7.549 4.417 -7.363 1.00 95.56 73 SER A N 1
ATOM 555 C CA . SER A 1 73 ? 8.356 5.092 -8.377 1.00 95.56 73 SER A CA 1
ATOM 556 C C . SER A 1 73 ? 8.359 4.271 -9.656 1.00 95.56 73 SER A C 1
ATOM 558 O O . SER A 1 73 ? 8.701 3.092 -9.627 1.00 95.56 73 SER A O 1
ATOM 560 N N . THR A 1 74 ? 8.083 4.895 -10.794 1.00 96.12 74 THR A N 1
ATOM 561 C CA . THR A 1 74 ? 8.064 4.177 -12.076 1.00 96.12 74 THR A CA 1
ATOM 562 C C . THR A 1 74 ? 9.456 3.955 -12.673 1.00 96.12 74 THR A C 1
ATOM 564 O O . THR A 1 74 ? 9.605 3.079 -13.506 1.00 96.12 74 THR A O 1
ATOM 567 N N . HIS A 1 75 ? 10.500 4.650 -12.214 1.00 94.81 75 HIS A N 1
ATOM 568 C CA . HIS A 1 75 ? 11.854 4.617 -12.800 1.00 94.81 75 HIS A CA 1
ATOM 569 C C . HIS A 1 75 ? 12.832 3.602 -12.184 1.00 94.81 75 HIS A C 1
ATOM 571 O O . HIS A 1 75 ? 14.020 3.630 -12.498 1.00 94.81 75 HIS A O 1
ATOM 577 N N . LYS A 1 76 ? 12.371 2.755 -11.258 1.00 93.62 76 LYS A N 1
ATOM 578 C CA . LYS A 1 76 ? 13.204 1.721 -10.623 1.00 93.62 76 LYS A CA 1
ATOM 579 C C . LYS A 1 76 ? 12.974 0.373 -11.309 1.00 93.62 76 LYS A C 1
ATOM 581 O O . LYS A 1 76 ? 13.152 0.263 -12.516 1.00 93.62 76 LYS A O 1
ATOM 586 N N . THR A 1 77 ? 12.522 -0.637 -10.570 1.00 93.94 77 THR A N 1
ATOM 587 C CA . THR A 1 77 ? 12.254 -1.979 -11.111 1.00 93.94 77 THR A CA 1
ATOM 588 C C . THR A 1 77 ? 11.175 -1.996 -12.194 1.00 93.94 77 THR A C 1
ATOM 590 O O . THR A 1 77 ? 11.202 -2.879 -13.038 1.00 93.94 77 THR A O 1
ATOM 593 N N . PHE A 1 78 ? 10.266 -1.013 -12.219 1.00 93.00 78 PHE A N 1
ATOM 594 C CA . PHE A 1 78 ? 9.249 -0.862 -13.271 1.00 93.00 78 PHE A CA 1
ATOM 595 C C . PHE A 1 78 ? 9.795 -0.300 -14.600 1.00 93.00 78 PHE A C 1
ATOM 597 O O . PHE A 1 78 ? 9.110 -0.364 -15.613 1.00 93.00 78 PHE A O 1
ATOM 604 N N . TYR A 1 79 ? 11.029 0.222 -14.613 1.00 91.31 79 TYR A N 1
ATOM 605 C CA . TYR A 1 79 ? 11.752 0.660 -15.817 1.00 91.31 79 TYR A CA 1
ATOM 606 C C . TYR A 1 79 ? 11.018 1.698 -16.707 1.00 91.31 79 TYR A C 1
ATOM 608 O O . TYR A 1 79 ? 11.091 1.682 -17.931 1.00 91.31 79 TYR A O 1
ATOM 616 N N . GLY A 1 80 ? 10.301 2.638 -16.096 1.00 95.12 80 GLY A N 1
ATOM 617 C CA . GLY A 1 80 ? 9.644 3.773 -16.753 1.00 95.12 80 GLY A CA 1
ATOM 618 C C . GLY A 1 80 ? 10.390 5.107 -16.596 1.00 95.12 80 GLY A C 1
ATOM 619 O O . GLY A 1 80 ? 11.496 5.186 -16.066 1.00 95.12 80 GLY A O 1
ATOM 620 N N . SER A 1 81 ? 9.757 6.201 -17.033 1.00 96.25 81 SER A N 1
ATOM 621 C CA . SER A 1 81 ? 10.256 7.571 -16.805 1.00 96.25 81 SER A CA 1
ATOM 622 C C . SER A 1 81 ? 10.260 7.953 -15.314 1.00 96.25 81 SER A C 1
ATOM 624 O O . SER A 1 81 ? 9.556 7.333 -14.524 1.00 96.25 81 SER A O 1
ATOM 626 N N . GLN A 1 82 ? 10.976 9.008 -14.907 1.00 95.50 82 GLN A N 1
ATOM 627 C CA . GLN A 1 82 ? 10.950 9.498 -13.518 1.00 95.50 82 GLN A CA 1
ATOM 628 C C . GLN A 1 82 ? 9.585 10.088 -13.126 1.00 95.50 82 GLN A C 1
ATOM 630 O O . GLN A 1 82 ? 9.348 11.285 -13.265 1.00 95.50 82 GLN A O 1
ATOM 635 N N . ARG A 1 83 ? 8.674 9.235 -12.640 1.00 95.00 83 ARG A N 1
ATOM 636 C CA . ARG A 1 83 ? 7.346 9.612 -12.127 1.00 95.00 83 ARG A CA 1
ATOM 637 C C . ARG A 1 83 ? 6.965 8.793 -10.891 1.00 95.00 83 ARG A C 1
ATOM 639 O O . ARG A 1 83 ? 7.649 7.826 -10.539 1.00 95.00 83 ARG A O 1
ATOM 646 N N . GLY A 1 84 ? 5.858 9.181 -10.263 1.00 94.62 84 GLY A N 1
ATOM 647 C CA . GLY A 1 84 ? 5.186 8.427 -9.207 1.00 94.62 84 GLY A CA 1
ATOM 648 C C . GLY A 1 84 ? 3.895 7.772 -9.698 1.00 94.62 84 GLY A C 1
ATOM 649 O O . GLY A 1 84 ? 3.313 8.210 -10.688 1.00 94.62 84 GLY A O 1
ATOM 650 N N . VAL A 1 85 ? 3.455 6.735 -8.992 1.00 95.62 85 VAL A N 1
ATOM 651 C CA . VAL A 1 85 ? 2.129 6.124 -9.124 1.00 95.62 85 VAL A CA 1
ATOM 652 C C . VAL A 1 85 ? 1.493 6.017 -7.742 1.00 95.62 85 VAL A C 1
ATOM 654 O O . VAL A 1 85 ? 2.192 5.764 -6.758 1.00 95.62 85 VAL A O 1
ATOM 657 N N . ILE A 1 86 ? 0.177 6.207 -7.681 1.00 97.12 86 ILE A N 1
ATOM 658 C CA . ILE A 1 86 ? -0.652 5.892 -6.519 1.00 97.12 86 ILE A CA 1
ATOM 659 C C . ILE A 1 86 ? -1.794 5.011 -7.021 1.00 97.12 86 ILE A C 1
ATOM 661 O O . ILE A 1 86 ? -2.377 5.306 -8.062 1.00 97.12 86 ILE A O 1
ATOM 665 N N . GLY A 1 87 ? -2.094 3.935 -6.302 1.00 95.69 87 GLY A N 1
ATOM 666 C CA . GLY A 1 87 ? -3.260 3.091 -6.556 1.00 95.69 87 GLY A CA 1
ATOM 667 C C . GLY A 1 87 ? -4.000 2.804 -5.257 1.00 95.69 87 GLY A C 1
ATOM 668 O O . GLY A 1 87 ? -3.385 2.801 -4.193 1.00 95.69 87 GLY A O 1
ATOM 669 N N . ALA A 1 88 ? -5.302 2.556 -5.336 1.00 96.50 88 ALA A N 1
ATOM 670 C CA . ALA A 1 88 ? -6.126 2.219 -4.181 1.00 96.50 88 ALA A CA 1
ATOM 671 C C . ALA A 1 88 ? -7.057 1.046 -4.502 1.00 96.50 88 ALA A C 1
ATOM 673 O O . ALA A 1 88 ? -7.509 0.906 -5.638 1.00 96.50 88 ALA A O 1
ATOM 674 N N . ALA A 1 89 ? -7.349 0.228 -3.492 1.00 94.00 89 ALA A N 1
ATOM 675 C CA . ALA A 1 89 ? -8.300 -0.879 -3.566 1.00 94.00 89 ALA A CA 1
ATOM 676 C C . ALA A 1 89 ? -9.570 -0.551 -2.767 1.00 94.00 89 ALA A C 1
ATOM 678 O O . ALA A 1 89 ? -9.931 -1.258 -1.830 1.00 94.00 89 ALA A O 1
ATOM 679 N N . TYR A 1 90 ? -10.227 0.554 -3.125 1.00 94.88 90 TYR A N 1
ATOM 680 C CA . TYR A 1 90 ? -11.509 0.946 -2.539 1.00 94.88 90 TYR A CA 1
ATOM 681 C C . TYR A 1 90 ? -12.647 0.713 -3.524 1.00 94.88 90 TYR A C 1
ATOM 683 O O . TYR A 1 90 ? -12.524 1.019 -4.710 1.00 94.88 90 TYR A O 1
ATOM 691 N N . GLU A 1 91 ? -13.763 0.203 -3.014 1.00 93.38 91 GLU A N 1
ATOM 692 C CA . GLU A 1 91 ? -14.994 0.060 -3.783 1.00 93.38 91 GLU A CA 1
ATOM 693 C C . GLU A 1 91 ? -15.686 1.417 -3.934 1.00 93.38 91 GLU A C 1
ATOM 695 O O . GLU A 1 91 ? -15.758 2.210 -2.992 1.00 93.38 91 GLU A O 1
ATOM 700 N N . GLU A 1 92 ? -16.214 1.692 -5.124 1.00 92.38 92 GLU A N 1
ATOM 701 C CA . GLU A 1 92 ? -16.978 2.911 -5.364 1.00 92.38 92 GLU A CA 1
ATOM 702 C C . GLU A 1 92 ? -18.240 2.931 -4.486 1.00 92.38 92 GLU A C 1
ATOM 704 O O . GLU A 1 92 ? -19.006 1.970 -4.438 1.00 92.38 92 GLU A O 1
ATOM 709 N N . GLY A 1 93 ? -18.443 4.034 -3.761 1.00 91.44 93 GLY A N 1
ATOM 710 C CA . GLY A 1 93 ? -19.536 4.189 -2.795 1.00 91.44 93 GLY A CA 1
ATOM 711 C C . GLY A 1 93 ? -19.190 3.791 -1.356 1.00 91.44 93 GLY A C 1
ATOM 712 O O . GLY A 1 93 ? -19.938 4.153 -0.447 1.00 91.44 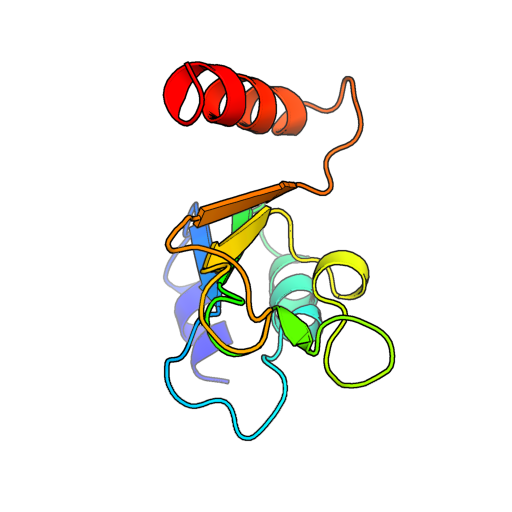93 GLY A O 1
ATOM 713 N N . ALA A 1 94 ? -18.056 3.125 -1.115 1.00 92.25 94 ALA A N 1
ATOM 714 C CA . ALA A 1 94 ? -17.553 2.919 0.241 1.00 92.25 94 ALA A CA 1
ATOM 715 C C . ALA A 1 94 ? -17.077 4.253 0.861 1.00 92.25 94 ALA A C 1
ATOM 717 O O . ALA A 1 94 ? -16.575 5.116 0.131 1.00 92.25 94 ALA A O 1
ATOM 718 N N . PRO A 1 95 ? -17.180 4.453 2.191 1.00 89.69 95 PRO A N 1
ATOM 719 C CA . PRO A 1 95 ? -16.701 5.675 2.847 1.00 89.69 95 PRO A CA 1
ATOM 720 C C . PRO A 1 95 ? -15.234 6.013 2.533 1.00 89.69 95 PRO A C 1
ATOM 722 O O . PRO A 1 95 ? -14.878 7.178 2.359 1.00 89.69 95 PRO A O 1
ATOM 725 N N . GLU A 1 96 ? -14.380 4.997 2.408 1.00 91.31 96 GLU A N 1
ATOM 726 C CA . GLU A 1 96 ? -12.956 5.126 2.096 1.00 91.31 96 GLU A CA 1
ATOM 727 C C . GLU A 1 96 ? -12.705 5.645 0.672 1.00 91.31 96 GLU A C 1
ATOM 729 O O . GLU A 1 96 ? -11.665 6.248 0.401 1.00 91.31 96 GLU A O 1
ATOM 734 N N . PHE A 1 97 ? -13.667 5.497 -0.241 1.00 95.31 97 PHE A N 1
ATOM 735 C CA . PHE A 1 97 ? -13.556 6.002 -1.609 1.00 95.31 97 PHE A CA 1
ATOM 736 C C . PHE A 1 97 ? -13.462 7.536 -1.665 1.00 95.31 97 PHE A C 1
ATOM 738 O O . PHE A 1 97 ? -12.843 8.094 -2.574 1.00 95.31 97 PHE A O 1
ATOM 745 N N . GLU A 1 98 ? -13.995 8.245 -0.662 1.00 95.00 98 GLU A N 1
ATOM 746 C CA . GLU A 1 98 ? -13.820 9.699 -0.539 1.00 95.00 98 GLU A CA 1
ATOM 747 C C . GLU A 1 98 ? -12.350 10.095 -0.377 1.00 95.00 98 GLU A C 1
ATOM 749 O O . GLU A 1 98 ? -11.914 11.116 -0.921 1.00 95.00 98 GLU A O 1
ATOM 754 N N . LEU A 1 99 ? -11.559 9.268 0.317 1.00 94.31 99 LEU A N 1
ATOM 755 C CA . LEU A 1 99 ? -10.118 9.473 0.421 1.00 94.31 99 LEU A CA 1
ATOM 756 C C . LEU A 1 99 ? -9.457 9.343 -0.955 1.00 94.31 99 LEU A C 1
ATOM 758 O O . LEU A 1 99 ? -8.629 10.184 -1.306 1.00 94.31 99 LEU A O 1
ATOM 762 N N . TRP A 1 100 ? -9.844 8.346 -1.755 1.00 95.50 100 TRP A N 1
ATOM 763 C CA . TRP A 1 100 ? -9.307 8.178 -3.108 1.00 95.50 100 TRP A CA 1
ATOM 764 C C . TRP A 1 100 ? -9.634 9.360 -4.021 1.00 95.50 100 TRP A C 1
ATOM 766 O O . TRP A 1 100 ? -8.719 9.934 -4.609 1.00 95.50 100 TRP A O 1
ATOM 776 N N . LYS A 1 101 ? -10.890 9.821 -4.045 1.00 95.31 101 LYS A N 1
ATOM 777 C CA . LYS A 1 101 ? -11.275 11.030 -4.798 1.00 95.31 101 LYS A CA 1
ATOM 778 C C . LYS A 1 101 ? -10.489 12.265 -4.360 1.00 95.31 101 LYS A C 1
ATOM 780 O O . LYS A 1 101 ? -10.126 13.114 -5.177 1.00 95.31 101 LYS A O 1
ATOM 785 N N . ALA A 1 102 ? -10.223 12.398 -3.059 1.00 95.31 102 ALA A N 1
ATOM 786 C CA . ALA A 1 102 ? -9.414 13.493 -2.540 1.00 95.31 102 ALA A CA 1
ATOM 787 C C . ALA A 1 102 ? -7.949 13.405 -2.997 1.00 95.31 102 ALA A C 1
ATOM 789 O O . ALA A 1 102 ? -7.367 14.445 -3.310 1.00 95.31 102 ALA A O 1
ATOM 790 N N . ILE A 1 103 ? -7.371 12.199 -3.043 1.00 95.12 103 ILE A N 1
ATOM 791 C CA . ILE A 1 103 ? -6.015 11.950 -3.550 1.00 95.12 103 ILE A CA 1
ATOM 792 C C . ILE A 1 103 ? -5.940 12.289 -5.036 1.00 95.12 103 ILE A C 1
ATOM 794 O O . ILE A 1 103 ? -5.103 13.104 -5.415 1.00 95.12 103 ILE A O 1
ATOM 798 N N . GLU A 1 104 ? -6.833 11.729 -5.853 1.00 94.38 104 GLU A N 1
ATOM 799 C CA . GLU A 1 104 ? -6.862 11.932 -7.304 1.00 94.38 104 GLU A CA 1
ATOM 800 C C . GLU A 1 104 ? -6.899 13.425 -7.652 1.00 94.38 104 GLU A C 1
ATOM 802 O O . GLU A 1 104 ? -5.989 13.937 -8.302 1.00 94.38 104 GLU A O 1
ATOM 807 N N . ARG A 1 105 ? -7.866 14.161 -7.086 1.00 94.81 105 ARG A N 1
ATOM 808 C CA . ARG A 1 105 ? -8.051 15.598 -7.336 1.00 94.81 105 ARG A CA 1
ATOM 809 C C . ARG A 1 105 ? -6.854 16.469 -6.937 1.00 94.81 105 ARG A C 1
ATOM 811 O O . ARG A 1 105 ? -6.691 17.559 -7.477 1.00 94.81 105 ARG A O 1
ATOM 818 N N . ARG A 1 106 ? -6.087 16.076 -5.914 1.00 94.38 106 ARG A N 1
ATOM 819 C CA . ARG A 1 106 ? -5.027 16.922 -5.328 1.00 94.38 106 ARG A CA 1
ATOM 820 C C . ARG A 1 106 ? -3.630 16.561 -5.816 1.00 94.38 106 ARG A C 1
ATOM 822 O O . ARG A 1 106 ? -2.791 17.449 -5.919 1.00 94.38 106 ARG A O 1
ATOM 829 N N . ALA A 1 107 ? -3.368 15.278 -6.044 1.00 89.56 107 ALA A N 1
ATOM 830 C CA . ALA A 1 107 ? -2.058 14.783 -6.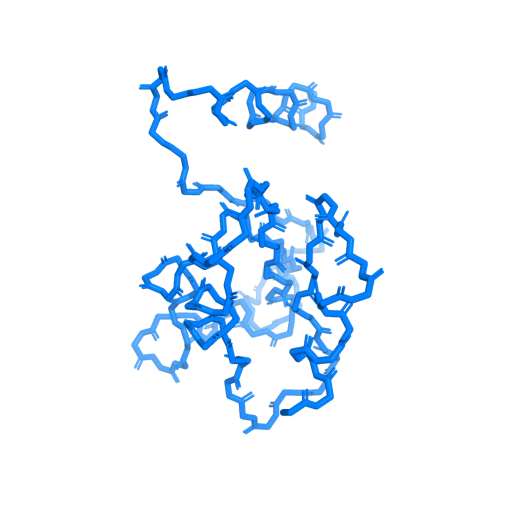455 1.00 89.56 107 ALA A CA 1
ATOM 831 C C . ALA A 1 107 ? -1.884 14.787 -7.981 1.00 89.56 107 ALA A C 1
ATOM 833 O O . ALA A 1 107 ? -0.760 14.947 -8.455 1.00 89.56 107 ALA A O 1
ATOM 834 N N . PHE A 1 108 ? -2.980 14.649 -8.734 1.00 82.62 108 PHE A N 1
ATOM 835 C CA . PHE A 1 108 ? -2.990 14.625 -10.197 1.00 82.62 108 PHE A CA 1
ATOM 836 C C . PHE A 1 108 ? -3.983 15.669 -10.749 1.00 82.62 108 PHE A C 1
ATOM 838 O O . PHE A 1 108 ? -5.013 15.287 -11.302 1.00 82.62 108 PHE A O 1
ATOM 845 N N . PRO A 1 109 ? -3.724 16.976 -10.536 1.00 58.97 109 PRO A N 1
ATOM 846 C CA . PRO A 1 109 ? -4.594 18.049 -11.015 1.00 58.97 109 PRO A CA 1
ATOM 847 C C . PRO A 1 109 ? -4.623 18.171 -12.544 1.00 58.97 109 PRO A C 1
ATOM 849 O O . PRO A 1 109 ? -3.598 17.852 -13.194 1.00 58.97 109 PRO A O 1
#

Sequence (109 aa):
EETANLLDRFDPGLIILGKSMILHPEPVAAIRKMLDTKSTRPVIMYDMAHVLGLIGPHFQNPFAEGADIITGSTHKTFYGSQRGVIGAAYEEGAPEFELWKAIERRAFP

pLDDT: mean 93.14, std 4.98, range [58.97, 98.19]